Protein AF-A0A447PUI9-F1 (afdb_monomer)

pLDDT: mean 84.53, std 14.62, range [32.03, 97.69]

InterPro domains:
  IPR004821 Cytidyltransferase-like domain [PF01467] (43-79)
  IPR004821 Cytidyltransferase-like domain [TIGR00125] (40-109)
  IPR014729 Rossmann-like alpha/beta/alpha sandwich fold [G3DSA:3.40.50.620] (37-115)
  IPR052735 Bacterial NAD biosynthesis/regulator protein [PTHR37512] (38-110)

Foldseek 3Di:
DDPVVVVCVVVCVDVDDDPVVVVVVCVVVVHDPPPDDWFEEEAEDQCQDPDPVNLVVQVVRLVVTQAYYYHHDDDPVVQVVVVVVDPDPDRQDPVNRVVCVCVSCVPPPRYDDPPD

Mean predicted aligned error: 10.61 Å

Structure (mmCIF, N/CA/C/O backbone):
data_AF-A0A447PUI9-F1
#
_entry.id   AF-A0A447PUI9-F1
#
loop_
_atom_site.group_PDB
_atom_site.id
_atom_site.type_symbol
_atom_site.label_atom_id
_atom_site.label_alt_id
_atom_site.label_comp_id
_atom_site.label_asym_id
_atom_site.label_entity_id
_atom_site.label_seq_id
_atom_site.pdbx_PDB_ins_code
_atom_site.Cartn_x
_atom_site.Cartn_y
_atom_site.Cartn_z
_atom_site.occupancy
_atom_site.B_iso_or_equiv
_atom_site.auth_seq_id
_atom_site.auth_comp_id
_atom_site.auth_asym_id
_atom_site.auth_atom_id
_atom_site.pdbx_PDB_model_num
ATOM 1 N N . MET A 1 1 ? -10.129 1.450 40.862 1.00 60.47 1 MET A N 1
ATOM 2 C CA . MET A 1 1 ? -9.952 -0.015 41.009 1.00 60.47 1 MET A CA 1
ATOM 3 C C . MET A 1 1 ? -8.818 -0.280 41.981 1.00 60.47 1 MET A C 1
ATOM 5 O O . MET A 1 1 ? -7.809 0.405 41.900 1.00 60.47 1 MET A O 1
ATOM 9 N N . THR A 1 2 ? -8.964 -1.238 42.894 1.00 72.88 2 THR A N 1
ATOM 10 C CA . THR A 1 2 ? -7.890 -1.620 43.824 1.00 72.88 2 THR A CA 1
ATOM 11 C C . THR A 1 2 ? -6.964 -2.654 43.172 1.00 72.88 2 THR A C 1
ATOM 13 O O . THR A 1 2 ? -7.420 -3.481 42.380 1.00 72.88 2 THR A O 1
ATOM 16 N N . LYS A 1 3 ? -5.66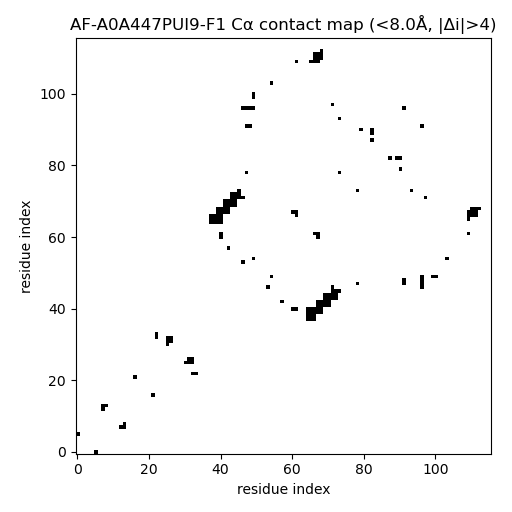4 -2.644 43.512 1.00 71.94 3 LYS A N 1
ATOM 17 C CA . LYS A 1 3 ? 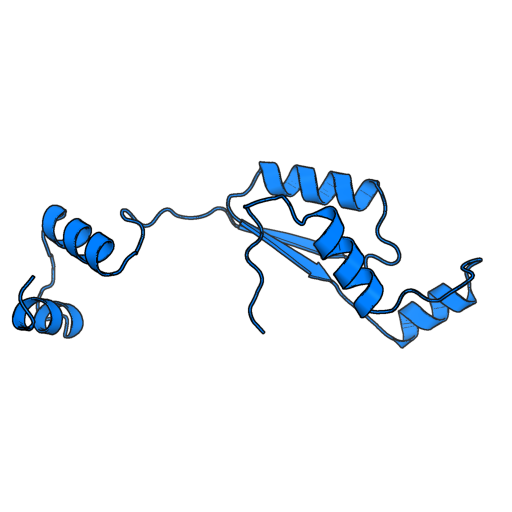-4.675 -3.613 42.986 1.00 71.94 3 LYS A CA 1
ATOM 18 C C . LYS A 1 3 ? -5.105 -5.075 43.206 1.00 71.94 3 LYS A C 1
ATOM 20 O O . LYS A 1 3 ? -4.868 -5.923 42.350 1.00 71.94 3 LYS A O 1
ATOM 25 N N . GLY A 1 4 ? -5.792 -5.352 44.318 1.00 77.88 4 GLY A N 1
ATOM 26 C CA . GLY A 1 4 ? -6.313 -6.683 44.643 1.00 77.88 4 GLY A CA 1
ATOM 27 C C . GLY A 1 4 ? -7.382 -7.185 43.668 1.00 77.88 4 GLY A C 1
ATOM 28 O O . GLY A 1 4 ? -7.337 -8.344 43.267 1.00 77.88 4 GLY A O 1
ATOM 29 N N . TYR A 1 5 ? -8.296 -6.317 43.220 1.00 71.94 5 TYR A N 1
ATOM 30 C CA . TYR A 1 5 ? -9.350 -6.702 42.273 1.00 71.94 5 TYR A CA 1
ATOM 31 C C . TYR A 1 5 ? -8.786 -7.012 40.881 1.00 71.94 5 TYR A C 1
ATOM 33 O O . TYR A 1 5 ? -9.176 -7.992 40.251 1.00 71.94 5 TYR A O 1
ATOM 41 N N . LEU A 1 6 ? -7.815 -6.214 40.426 1.00 70.50 6 LEU A N 1
ATOM 42 C CA . LEU A 1 6 ? -7.134 -6.437 39.150 1.00 70.50 6 LEU A CA 1
ATOM 43 C C . LEU A 1 6 ? -6.366 -7.771 39.156 1.00 70.50 6 LEU A C 1
ATOM 45 O O . LEU A 1 6 ? -6.464 -8.546 38.211 1.00 70.50 6 LEU A O 1
ATOM 49 N N . SER A 1 7 ? -5.684 -8.084 40.264 1.00 76.88 7 SER A N 1
ATOM 50 C CA . SER A 1 7 ? -5.019 -9.378 40.468 1.00 76.88 7 SER A CA 1
ATOM 51 C C . SER A 1 7 ? -6.005 -10.556 40.461 1.00 76.88 7 SER A C 1
ATOM 53 O O . SER A 1 7 ? -5.733 -11.591 39.857 1.00 76.88 7 SER A O 1
ATOM 55 N N . GLN A 1 8 ? -7.182 -10.413 41.077 1.00 76.44 8 GLN A N 1
ATOM 56 C CA . GLN A 1 8 ? -8.215 -11.456 41.058 1.00 76.44 8 GLN A CA 1
ATOM 57 C C . GLN A 1 8 ? -8.800 -11.690 39.655 1.00 76.44 8 GLN A C 1
ATOM 59 O O . GLN A 1 8 ? -9.055 -12.840 39.298 1.00 76.44 8 GLN A O 1
ATOM 64 N N . LEU A 1 9 ? -8.981 -10.630 38.859 1.00 71.00 9 LEU A N 1
ATOM 65 C CA . LEU A 1 9 ? -9.415 -10.732 37.462 1.00 71.00 9 LEU A CA 1
ATOM 66 C C . LEU A 1 9 ? -8.370 -11.441 36.590 1.00 71.00 9 LEU A C 1
ATOM 68 O O . LEU A 1 9 ? -8.720 -12.361 35.858 1.00 71.0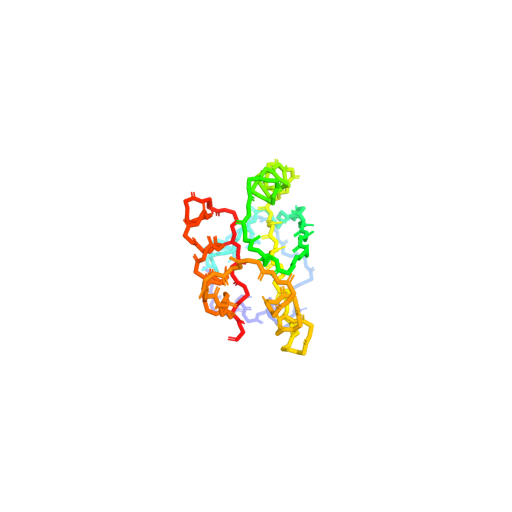0 9 LEU A O 1
ATOM 72 N N . LEU A 1 10 ? -7.095 -11.053 36.702 1.00 72.56 10 LEU A N 1
ATOM 73 C CA . LEU A 1 10 ? -5.997 -11.648 35.926 1.00 72.56 10 LEU A CA 1
ATOM 74 C C . LEU A 1 10 ? -5.788 -13.134 36.246 1.00 72.56 10 LEU A C 1
ATOM 76 O O . LEU A 1 10 ? -5.491 -13.918 35.354 1.00 72.56 10 LEU A O 1
ATOM 80 N N . ASN A 1 11 ? -6.000 -13.531 37.501 1.00 80.88 11 ASN A N 1
ATOM 81 C CA . ASN A 1 11 ? -5.875 -14.921 37.945 1.00 80.88 11 ASN A CA 1
ATOM 82 C C . ASN A 1 11 ? -7.154 -15.755 37.733 1.00 80.88 11 ASN A C 1
ATOM 84 O O . ASN A 1 11 ? -7.311 -16.794 38.373 1.00 80.88 11 ASN A O 1
ATOM 88 N N . ALA A 1 12 ? -8.098 -15.283 36.909 1.00 71.69 12 ALA A N 1
ATOM 89 C CA . ALA A 1 12 ? -9.375 -15.947 36.620 1.00 71.69 12 ALA A CA 1
ATOM 90 C C . ALA A 1 12 ? -10.219 -16.313 37.866 1.00 71.69 12 ALA A C 1
ATOM 92 O O . ALA A 1 12 ? -11.115 -17.156 37.800 1.00 71.69 12 ALA A O 1
ATOM 93 N N . LYS A 1 13 ? -9.981 -15.656 39.014 1.00 73.75 13 LYS A N 1
ATOM 94 C CA . LYS A 1 13 ? -10.735 -15.886 40.263 1.00 73.75 13 LYS A CA 1
ATOM 95 C C . LYS A 1 13 ? -12.143 -15.285 40.216 1.00 73.75 13 LYS A C 1
ATOM 97 O O . LY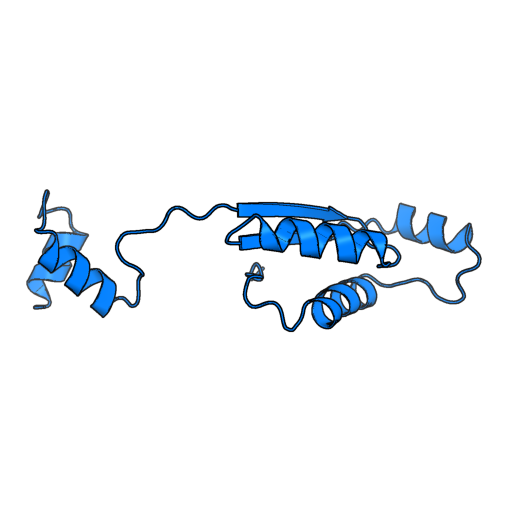S A 1 13 ? -12.987 -15.646 41.030 1.00 73.75 13 LYS A O 1
ATOM 102 N N . ILE A 1 14 ? -12.409 -14.385 39.269 1.00 71.69 14 ILE A N 1
ATOM 103 C CA . ILE A 1 14 ? -13.724 -13.789 39.015 1.00 71.69 14 ILE A CA 1
ATOM 104 C C . ILE A 1 14 ? -14.212 -14.290 37.656 1.00 71.69 14 ILE A C 1
ATOM 106 O O . ILE A 1 14 ? -13.642 -13.939 36.628 1.00 71.69 14 ILE A O 1
ATOM 110 N N . LYS A 1 15 ? -15.276 -15.100 37.655 1.00 62.12 15 LYS A N 1
ATOM 111 C CA . LYS A 1 15 ? -15.812 -15.731 36.435 1.00 62.12 15 LYS A CA 1
ATOM 112 C C . LYS A 1 15 ? -16.754 -14.824 35.629 1.00 62.12 15 LYS A C 1
ATOM 114 O O . LYS A 1 15 ? -16.871 -14.998 34.423 1.00 62.12 15 LYS A O 1
ATOM 119 N N . SER A 1 16 ? -17.401 -13.852 36.275 1.00 66.00 16 SER A N 1
ATOM 120 C CA . SER A 1 16 ? -18.424 -12.996 35.648 1.00 66.00 16 SER A CA 1
ATOM 121 C C . SER A 1 16 ? -18.460 -11.592 36.284 1.00 66.00 16 SER A C 1
ATOM 123 O O . SER A 1 16 ? -19.287 -11.307 37.151 1.00 66.00 16 SER A O 1
ATOM 125 N N . PRO A 1 17 ? -17.532 -10.693 35.902 1.00 73.00 17 PRO A N 1
ATOM 126 C CA . PRO A 1 17 ? -17.565 -9.298 36.331 1.00 73.00 17 PRO A CA 1
ATOM 127 C C . PRO A 1 17 ? -18.775 -8.559 35.735 1.00 73.00 17 PRO A C 1
ATOM 129 O O . PRO A 1 17 ? -19.191 -8.840 34.614 1.00 73.00 17 PRO A O 1
ATOM 132 N N . SER A 1 18 ? -19.338 -7.588 36.466 1.00 78.81 18 SER A N 1
ATOM 133 C CA . SER A 1 18 ? -20.445 -6.771 35.948 1.00 78.81 18 SER A CA 1
ATOM 134 C C . SER A 1 18 ? -19.998 -5.909 34.761 1.00 78.81 18 SER A C 1
ATOM 136 O O . SER A 1 18 ? -18.845 -5.473 34.705 1.00 78.81 18 SER A O 1
ATOM 138 N N . ALA A 1 19 ? -20.919 -5.607 33.839 1.00 73.88 19 ALA A N 1
ATOM 139 C CA . ALA A 1 19 ? -20.637 -4.811 32.638 1.00 73.88 19 ALA A CA 1
ATOM 140 C C . ALA A 1 19 ? -19.975 -3.454 32.959 1.00 73.88 19 ALA A C 1
ATOM 142 O O . ALA A 1 19 ? -18.987 -3.088 32.332 1.00 73.88 19 ALA A O 1
ATOM 143 N N . GLN A 1 20 ? -20.433 -2.771 34.015 1.00 74.56 20 GLN A N 1
ATOM 144 C CA . GLN A 1 20 ? -19.842 -1.514 34.498 1.00 74.56 20 GLN A CA 1
ATOM 145 C C . GLN A 1 20 ? -18.377 -1.665 34.951 1.00 74.56 20 GLN A C 1
ATOM 147 O O . GLN A 1 20 ? -17.563 -0.765 34.750 1.00 74.56 20 GLN A O 1
ATOM 152 N N . LYS A 1 21 ? -18.013 -2.799 35.568 1.00 77.00 21 LYS A N 1
ATOM 153 C CA . LYS A 1 21 ? -16.635 -3.057 36.023 1.00 77.00 21 LYS A CA 1
ATOM 154 C C . LYS A 1 21 ? -15.714 -3.418 34.858 1.00 77.00 21 LYS A C 1
ATOM 156 O O . LYS A 1 21 ? -14.556 -3.006 34.860 1.00 77.00 21 LYS A O 1
ATOM 161 N N . LEU A 1 22 ? -16.233 -4.143 33.868 1.00 76.56 22 LEU A N 1
ATOM 162 C CA . LEU A 1 22 ? -15.548 -4.417 32.603 1.00 76.56 22 LEU A CA 1
ATOM 163 C C . LEU A 1 22 ? -15.272 -3.124 31.828 1.00 76.56 22 LEU A C 1
ATOM 165 O O . LEU A 1 22 ? -14.138 -2.897 31.414 1.00 76.56 22 LEU A O 1
ATOM 169 N N . GLU A 1 23 ? -16.260 -2.236 31.718 1.00 78.50 23 GLU A N 1
ATOM 170 C CA . GLU A 1 23 ? -16.091 -0.935 31.066 1.00 78.50 23 GLU A CA 1
ATOM 171 C C . GLU A 1 23 ? -15.044 -0.066 31.784 1.00 78.50 23 GLU A C 1
ATOM 173 O O . GLU A 1 23 ? -14.160 0.504 31.143 1.00 78.50 23 GLU A O 1
ATOM 178 N N . ALA A 1 24 ? -15.074 -0.014 33.122 1.00 78.62 24 ALA A N 1
ATOM 179 C CA . ALA A 1 24 ? -14.081 0.716 33.912 1.00 78.62 24 ALA A CA 1
ATOM 180 C C . ALA A 1 24 ? -12.656 0.156 33.743 1.00 78.62 24 ALA A C 1
ATOM 182 O O . ALA A 1 24 ? -11.692 0.922 33.720 1.00 78.62 24 ALA A O 1
ATOM 183 N N . LEU A 1 25 ? -12.514 -1.168 33.609 1.00 80.81 25 LEU A N 1
ATOM 184 C CA . LEU A 1 25 ? -11.237 -1.822 33.321 1.00 80.81 25 LEU A CA 1
ATOM 185 C C . LEU A 1 25 ? -10.725 -1.475 31.925 1.00 80.81 25 LEU A C 1
ATOM 187 O O . LEU A 1 25 ? -9.568 -1.095 31.784 1.00 80.81 25 LEU A O 1
ATOM 191 N N . HIS A 1 26 ? -11.581 -1.561 30.912 1.00 80.25 26 HIS A N 1
ATOM 192 C CA . HIS A 1 26 ? -11.226 -1.193 29.545 1.00 80.25 26 HIS A CA 1
ATOM 193 C C . HIS A 1 26 ? -10.813 0.278 29.445 1.00 80.25 26 HIS A C 1
ATOM 195 O O . HIS A 1 26 ? -9.759 0.576 28.890 1.00 80.25 26 HIS A O 1
ATOM 201 N N . ARG A 1 27 ? -11.560 1.182 30.090 1.00 78.00 27 ARG A N 1
ATOM 202 C CA . ARG A 1 27 ? -11.214 2.607 30.175 1.00 78.00 27 ARG A CA 1
ATOM 203 C C . ARG A 1 27 ? -9.870 2.836 30.872 1.00 78.00 27 ARG A C 1
ATOM 205 O O . ARG A 1 27 ? -9.083 3.648 30.404 1.00 78.00 27 ARG A O 1
ATOM 212 N N . PHE A 1 28 ? -9.590 2.106 31.956 1.00 79.38 28 PHE A N 1
ATOM 213 C CA . PHE A 1 28 ? -8.304 2.177 32.662 1.00 79.38 28 PHE A CA 1
ATOM 214 C C . PHE A 1 28 ? -7.130 1.663 31.814 1.00 79.38 28 PHE A C 1
ATOM 216 O O . PHE A 1 28 ? -6.041 2.222 31.879 1.00 79.38 28 PHE A O 1
ATOM 223 N N . LEU A 1 29 ? -7.348 0.617 31.012 1.00 81.75 29 LEU A N 1
ATOM 224 C CA . LEU A 1 29 ? -6.334 0.018 30.138 1.00 81.75 29 LEU A CA 1
ATOM 225 C C . LEU A 1 29 ? -6.211 0.710 28.768 1.00 81.75 29 LEU A C 1
ATOM 227 O O . LEU A 1 29 ? -5.393 0.287 27.956 1.00 81.75 29 LEU A O 1
ATOM 231 N N . GLY A 1 30 ? -7.019 1.738 28.485 1.00 75.69 30 GLY A N 1
ATOM 232 C CA . GLY A 1 30 ? -7.054 2.395 27.174 1.00 75.69 30 GLY A CA 1
ATOM 233 C C . GLY A 1 30 ? -7.569 1.491 26.047 1.00 75.69 30 GLY A C 1
ATOM 234 O O . GLY A 1 30 ? -7.223 1.690 24.887 1.00 75.69 30 GLY A O 1
ATOM 235 N N . LEU A 1 31 ? -8.365 0.475 26.385 1.00 80.38 31 LEU A N 1
ATOM 236 C CA . LEU A 1 31 ? -8.954 -0.463 25.435 1.00 80.38 31 LEU A CA 1
ATOM 237 C C . LEU A 1 31 ? -10.377 -0.028 25.085 1.00 80.38 31 LEU A C 1
ATOM 239 O O . LEU A 1 31 ? -11.154 0.345 25.962 1.00 80.38 31 LEU A O 1
ATOM 243 N N . GLU A 1 32 ? -10.754 -0.152 23.815 1.00 70.31 32 GLU A N 1
ATOM 244 C CA . GLU A 1 32 ? -12.142 0.058 23.398 1.00 70.31 32 GLU A CA 1
ATOM 245 C C . GLU A 1 32 ? -13.068 -1.002 24.034 1.00 70.31 32 GLU A C 1
ATOM 247 O O . GLU A 1 32 ? -12.720 -2.188 24.123 1.00 70.31 32 GLU A O 1
ATOM 252 N N . PHE A 1 33 ? -14.242 -0.572 24.513 1.00 71.38 33 PHE A N 1
ATOM 253 C CA . PHE A 1 33 ? -15.303 -1.436 25.040 1.00 71.38 33 PHE A CA 1
ATOM 254 C C . PHE A 1 33 ? -16.682 -0.950 24.574 1.00 71.38 33 PHE A C 1
ATOM 256 O O . PHE A 1 33 ? -16.942 0.250 24.663 1.00 71.38 33 PHE A O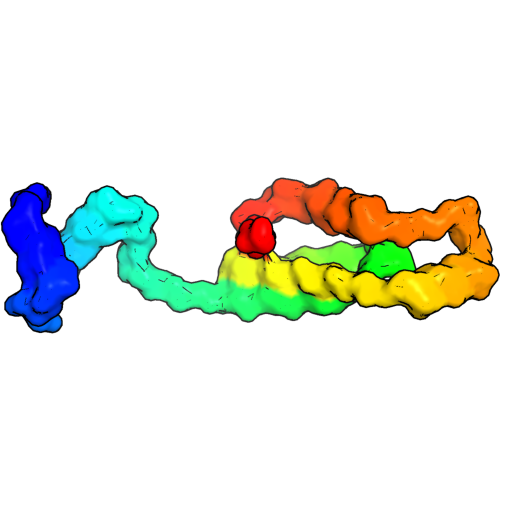 1
ATOM 263 N N . PRO A 1 34 ? -17.585 -1.848 24.139 1.00 70.62 34 PRO A N 1
ATOM 264 C CA . PRO A 1 34 ? -17.356 -3.276 23.903 1.00 70.62 34 PRO A CA 1
ATOM 265 C C . PRO A 1 34 ? -16.315 -3.502 22.795 1.00 70.62 34 PRO A C 1
ATOM 267 O O . PRO A 1 34 ? -16.107 -2.632 21.951 1.00 70.62 34 PRO A O 1
ATOM 270 N N . ARG A 1 35 ? -15.631 -4.658 22.801 1.00 70.69 35 ARG A N 1
ATOM 271 C CA . ARG A 1 35 ? -14.706 -5.001 21.708 1.00 70.69 35 ARG A CA 1
ATOM 272 C C . ARG A 1 35 ? -15.498 -5.026 20.404 1.00 70.69 35 ARG A C 1
ATOM 274 O O . ARG A 1 35 ? -16.353 -5.889 20.223 1.00 70.69 35 ARG A O 1
ATOM 281 N N . ARG A 1 36 ? -15.221 -4.079 19.511 1.00 78.44 36 ARG A N 1
ATOM 282 C CA . ARG A 1 36 ? -15.828 -4.051 18.183 1.00 78.44 36 ARG A CA 1
ATOM 283 C C . ARG A 1 36 ? -15.126 -5.090 17.315 1.00 78.44 36 ARG A C 1
ATOM 285 O O . ARG A 1 36 ? -13.901 -5.075 17.207 1.00 78.44 36 ARG A O 1
ATOM 292 N N . GLN A 1 37 ? -15.888 -6.003 16.721 1.00 83.69 37 GLN A N 1
ATOM 293 C CA . GLN A 1 37 ? -15.350 -6.855 15.667 1.00 83.69 37 GLN A CA 1
ATOM 294 C C . GLN A 1 37 ? -15.058 -5.958 14.462 1.00 83.69 37 GLN A C 1
ATOM 296 O O . GLN A 1 37 ? -15.956 -5.270 13.984 1.00 83.69 37 GLN A O 1
ATOM 301 N N . LYS A 1 38 ? -13.794 -5.915 14.039 1.00 88.56 38 LYS A N 1
ATOM 302 C CA . LYS A 1 38 ? -13.362 -5.135 12.879 1.00 88.56 38 LYS A CA 1
ATOM 303 C C . LYS A 1 38 ? -13.500 -5.969 11.614 1.00 88.56 38 LYS A C 1
ATOM 305 O O . LYS A 1 38 ? -13.049 -7.114 11.582 1.00 88.56 38 LYS A O 1
ATOM 310 N N . ASN A 1 39 ? -14.033 -5.366 10.563 1.00 93.12 39 ASN A N 1
ATOM 311 C CA . ASN A 1 39 ? -13.930 -5.895 9.213 1.00 93.12 39 ASN A CA 1
ATOM 312 C C . ASN A 1 39 ? -12.539 -5.560 8.667 1.00 93.12 39 ASN A C 1
ATOM 314 O O . ASN A 1 39 ? -12.200 -4.384 8.523 1.00 93.12 39 ASN A O 1
ATOM 318 N N . ILE A 1 40 ? -11.735 -6.587 8.386 1.00 94.81 40 ILE A N 1
ATOM 319 C CA . ILE A 1 40 ? -10.348 -6.450 7.926 1.00 94.81 40 ILE A CA 1
ATOM 320 C C . ILE A 1 40 ? -10.268 -6.825 6.445 1.00 94.81 40 ILE A C 1
ATOM 322 O O . ILE A 1 40 ? -10.693 -7.910 6.052 1.00 94.81 40 ILE A O 1
ATOM 326 N N . GLY A 1 41 ? -9.711 -5.933 5.628 1.00 95.75 41 GLY A N 1
ATOM 327 C CA . GLY A 1 41 ? -9.410 -6.175 4.219 1.00 95.75 41 GLY A CA 1
ATOM 328 C C . GLY A 1 41 ? -7.920 -6.390 3.976 1.00 95.75 41 GLY A C 1
ATOM 329 O O . GLY A 1 41 ? -7.076 -5.877 4.714 1.00 95.75 41 GLY A O 1
ATOM 330 N N . VAL A 1 42 ? -7.589 -7.093 2.891 1.00 96.94 42 VAL A N 1
ATOM 331 C CA . VAL A 1 42 ? -6.207 -7.268 2.428 1.00 96.94 42 VAL A CA 1
ATOM 332 C C . VAL A 1 42 ? -6.128 -7.012 0.924 1.00 96.94 42 VAL A C 1
ATOM 334 O O . VAL A 1 42 ? -6.963 -7.502 0.167 1.00 96.94 42 VAL A O 1
ATOM 337 N N . VAL A 1 43 ? -5.121 -6.256 0.486 1.00 96.69 43 VAL A N 1
ATOM 338 C CA . VAL A 1 43 ? -4.797 -6.038 -0.932 1.00 96.69 43 VAL A CA 1
ATOM 339 C C . VAL A 1 43 ? -3.365 -6.481 -1.188 1.00 96.69 43 VAL A C 1
ATOM 341 O O . VAL A 1 43 ? -2.442 -6.027 -0.516 1.00 96.69 43 VAL A O 1
ATOM 344 N N . PHE A 1 44 ? -3.179 -7.329 -2.196 1.00 97.56 44 PHE A N 1
ATOM 345 C CA . PHE A 1 44 ? -1.866 -7.770 -2.655 1.00 97.56 44 PHE A CA 1
ATOM 346 C C . PHE A 1 44 ? -1.508 -7.078 -3.965 1.00 97.56 44 PHE A C 1
ATOM 348 O O . PHE A 1 44 ? -2.353 -6.923 -4.847 1.00 97.56 44 PHE A O 1
ATOM 355 N N . GLY A 1 45 ? -0.243 -6.698 -4.117 1.00 96.00 45 GLY A N 1
ATOM 356 C CA . GLY A 1 45 ? 0.246 -6.142 -5.372 1.00 96.00 45 GLY A CA 1
ATOM 357 C C . GLY A 1 45 ? 1.764 -6.092 -5.441 1.00 96.00 45 GLY A C 1
ATOM 358 O O . GLY A 1 45 ? 2.450 -6.023 -4.425 1.00 96.00 45 GLY A O 1
ATOM 359 N N . LYS A 1 46 ? 2.297 -6.123 -6.664 1.00 95.69 46 LYS A N 1
ATOM 360 C CA . LYS A 1 46 ? 3.726 -5.873 -6.926 1.00 95.69 46 LYS A CA 1
ATOM 361 C C . LYS A 1 46 ? 4.043 -4.374 -7.018 1.00 95.69 46 LYS A C 1
ATOM 363 O O . LYS A 1 46 ? 5.192 -3.987 -6.820 1.00 95.69 46 LYS A O 1
ATOM 368 N N . PHE A 1 47 ? 3.023 -3.562 -7.331 1.00 96.44 47 PHE A N 1
ATOM 369 C CA . PHE A 1 47 ? 3.067 -2.097 -7.452 1.00 96.44 47 PHE A CA 1
ATOM 370 C C . PHE A 1 47 ? 4.271 -1.591 -8.264 1.00 96.44 47 PHE A C 1
ATOM 372 O O . PHE A 1 47 ? 4.990 -0.691 -7.838 1.00 96.44 47 PHE A O 1
ATOM 379 N N . TYR A 1 48 ? 4.494 -2.196 -9.435 1.00 95.12 48 TYR A N 1
ATOM 380 C CA . TYR A 1 48 ? 5.666 -1.985 -10.289 1.00 95.12 48 TYR A CA 1
ATOM 381 C C . TYR A 1 48 ? 5.242 -1.475 -11.687 1.00 95.12 48 TYR A C 1
ATOM 383 O O . TYR A 1 48 ? 5.128 -2.283 -12.607 1.00 95.12 48 TYR A O 1
ATOM 391 N N . PRO A 1 49 ? 4.951 -0.167 -11.857 1.00 94.88 49 PRO A N 1
ATOM 392 C CA . PRO A 1 49 ? 4.870 0.861 -10.818 1.00 94.88 49 PRO A CA 1
ATOM 393 C C . PRO A 1 49 ? 3.467 0.981 -10.186 1.00 94.88 49 PRO A C 1
ATOM 395 O O . PRO A 1 49 ? 2.486 0.370 -10.623 1.00 94.88 49 PRO A O 1
ATOM 398 N N . LEU A 1 50 ? 3.355 1.786 -9.127 1.00 96.62 50 LEU A N 1
ATOM 399 C CA . LEU A 1 50 ? 2.056 2.206 -8.597 1.00 96.62 50 LEU A CA 1
ATOM 400 C C . LEU A 1 50 ? 1.355 3.108 -9.631 1.00 96.62 50 LEU A C 1
ATOM 402 O O . LEU A 1 50 ? 1.972 4.019 -10.172 1.00 96.62 50 LEU A O 1
ATOM 406 N N . HIS A 1 51 ? 0.067 2.879 -9.896 1.00 95.81 51 HIS A N 1
ATOM 407 C CA . HIS A 1 51 ? -0.694 3.631 -10.902 1.00 95.81 51 HIS A CA 1
ATOM 408 C C . HIS A 1 51 ? -2.148 3.846 -10.463 1.00 95.81 51 HIS A C 1
ATOM 410 O O . HIS A 1 51 ? -2.609 3.246 -9.490 1.00 95.81 51 HIS A O 1
ATOM 416 N N . THR A 1 52 ? -2.901 4.659 -11.207 1.00 96.56 52 THR A N 1
ATOM 417 C CA . THR A 1 52 ? -4.272 5.091 -10.865 1.00 96.56 52 THR A CA 1
ATOM 418 C C . THR A 1 52 ? -5.240 3.934 -10.610 1.00 96.56 52 THR A C 1
ATOM 420 O O . THR A 1 52 ? -6.000 3.989 -9.650 1.00 96.56 52 THR A O 1
ATOM 423 N N . GLY A 1 53 ? -5.170 2.852 -11.392 1.00 97.69 53 GLY A N 1
ATOM 424 C CA . GLY A 1 53 ? -5.947 1.628 -11.136 1.00 97.69 53 GLY A CA 1
ATOM 425 C C . GLY A 1 53 ? -5.721 1.013 -9.743 1.00 97.69 53 GLY A C 1
ATOM 426 O O . GLY A 1 53 ? -6.687 0.727 -9.038 1.00 97.69 53 GLY A O 1
ATOM 427 N N . HIS A 1 54 ? -4.463 0.881 -9.299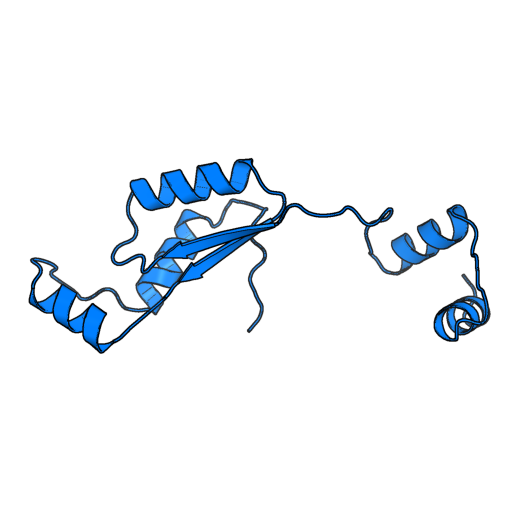 1.00 97.06 54 HIS A N 1
ATOM 428 C CA . HIS A 1 54 ? -4.143 0.429 -7.938 1.00 97.06 54 HIS A CA 1
ATOM 429 C C . HIS A 1 54 ? -4.704 1.388 -6.884 1.00 97.06 54 HIS A C 1
ATOM 431 O O . HIS A 1 54 ? -5.271 0.952 -5.884 1.00 97.06 54 HIS A O 1
ATOM 437 N N . ILE A 1 55 ? -4.569 2.695 -7.125 1.00 96.00 55 ILE A N 1
ATOM 438 C CA . ILE A 1 55 ? -5.052 3.735 -6.213 1.00 96.00 55 ILE A CA 1
ATOM 439 C C . ILE A 1 55 ? -6.566 3.633 -6.045 1.00 96.00 55 ILE A C 1
ATOM 441 O O . ILE A 1 55 ? -7.050 3.581 -4.917 1.00 96.00 55 ILE A O 1
ATOM 445 N N . TYR A 1 56 ? -7.299 3.524 -7.152 1.00 96.06 56 TYR A N 1
ATOM 446 C CA . TYR A 1 56 ? -8.748 3.367 -7.139 1.00 96.06 56 TYR A CA 1
ATOM 447 C C . TYR A 1 56 ? -9.180 2.103 -6.387 1.00 96.06 56 TYR A C 1
ATOM 449 O O . TYR A 1 56 ? -10.056 2.174 -5.524 1.00 96.06 56 TYR A O 1
ATOM 457 N N . LEU A 1 57 ? -8.536 0.962 -6.659 1.00 96.69 57 LEU A N 1
ATOM 458 C CA . LEU A 1 57 ? -8.817 -0.301 -5.974 1.00 96.69 57 LEU A CA 1
ATOM 459 C C . LEU A 1 57 ? -8.632 -0.169 -4.457 1.00 96.69 57 LEU A C 1
ATOM 461 O O . LEU A 1 57 ? -9.529 -0.517 -3.692 1.00 96.69 57 LEU A O 1
ATOM 465 N N . ILE A 1 58 ? -7.485 0.359 -4.023 1.00 95.94 58 ILE A N 1
ATOM 466 C CA . ILE A 1 58 ? -7.143 0.500 -2.604 1.00 95.94 58 ILE A CA 1
ATOM 467 C C . ILE A 1 58 ? -8.097 1.477 -1.909 1.00 95.94 58 ILE A C 1
ATOM 469 O O . ILE A 1 58 ? -8.608 1.177 -0.832 1.00 95.94 58 ILE A O 1
ATOM 473 N N . GLN A 1 59 ? -8.405 2.617 -2.533 1.00 93.31 59 GLN A N 1
ATOM 474 C CA . GLN A 1 59 ? -9.360 3.586 -1.986 1.00 93.31 59 GLN A CA 1
ATOM 475 C C . GLN A 1 59 ? -10.758 2.983 -1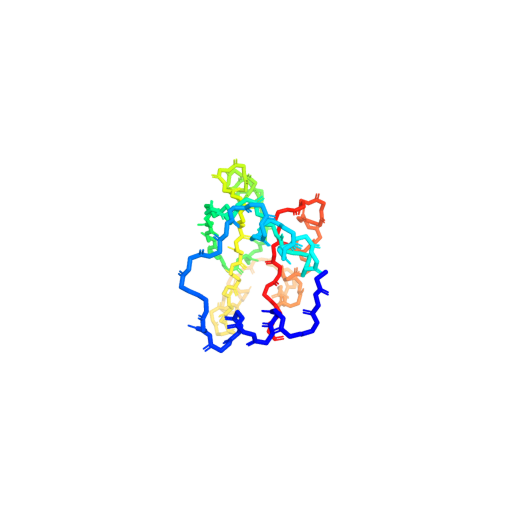.834 1.00 93.31 59 GLN A C 1
ATOM 477 O O . GLN A 1 59 ? -11.403 3.168 -0.801 1.00 93.31 59 GLN A O 1
ATOM 482 N N . ARG A 1 60 ? -11.211 2.229 -2.840 1.00 95.06 60 ARG A N 1
ATOM 483 C CA . ARG A 1 60 ? -12.513 1.561 -2.818 1.00 95.06 60 ARG A CA 1
ATOM 484 C C . ARG A 1 60 ? -12.561 0.421 -1.804 1.00 95.06 60 ARG A C 1
ATOM 486 O O . ARG A 1 60 ? -13.606 0.205 -1.203 1.00 95.06 60 ARG A O 1
ATOM 493 N N . ALA A 1 61 ? -11.466 -0.302 -1.589 1.00 95.19 61 ALA A N 1
ATOM 494 C CA . ALA A 1 61 ? -11.378 -1.300 -0.525 1.00 95.19 61 ALA A CA 1
ATOM 495 C C . ALA A 1 61 ? -11.414 -0.633 0.862 1.00 95.19 61 ALA A C 1
ATOM 497 O O . ALA A 1 61 ? -12.165 -1.064 1.731 1.00 95.19 61 ALA A O 1
ATOM 498 N N . CYS A 1 62 ? -10.685 0.471 1.049 1.00 92.94 62 CYS A N 1
ATOM 499 C CA . CYS A 1 62 ? -10.601 1.202 2.318 1.00 92.94 62 CYS A CA 1
ATOM 500 C C . CYS A 1 62 ? -11.959 1.764 2.793 1.00 92.94 62 CYS A C 1
ATOM 502 O O . CYS A 1 62 ? -12.213 1.888 3.997 1.00 92.94 62 CYS A O 1
ATOM 504 N N . SER A 1 63 ? -12.873 2.080 1.869 1.00 91.19 63 SER A N 1
ATOM 505 C CA . SER A 1 63 ? -14.230 2.512 2.230 1.00 91.19 63 SER A CA 1
ATOM 506 C C . SER A 1 63 ? -15.138 1.373 2.710 1.00 91.19 63 SER A C 1
ATOM 508 O O . SER A 1 63 ? -16.142 1.655 3.358 1.00 91.19 63 SER A O 1
ATOM 510 N N . GLN A 1 64 ? -14.786 0.111 2.445 1.00 94.44 64 GLN A N 1
ATOM 511 C CA . GLN A 1 64 ? -15.609 -1.067 2.755 1.00 94.44 64 GLN A CA 1
ATOM 512 C C . GLN A 1 64 ? -15.193 -1.791 4.042 1.00 94.44 64 GLN A C 1
ATOM 514 O O . GLN A 1 64 ? -15.926 -2.652 4.523 1.00 94.44 64 GLN A O 1
ATOM 519 N N . VAL A 1 65 ? -14.027 -1.457 4.598 1.00 94.19 65 VAL A N 1
ATOM 520 C CA . VAL A 1 65 ? -13.451 -2.135 5.767 1.00 94.19 65 VAL A CA 1
ATOM 521 C C . VAL A 1 65 ? -13.102 -1.145 6.875 1.00 94.19 65 VAL A C 1
ATOM 523 O O . VAL A 1 65 ? -12.937 0.058 6.639 1.00 94.19 65 VAL A O 1
ATOM 526 N N . ASP A 1 66 ? -12.998 -1.647 8.101 1.00 91.19 66 ASP A N 1
ATOM 527 C CA . ASP A 1 66 ? -12.531 -0.864 9.247 1.00 91.19 66 ASP A CA 1
ATOM 528 C C . ASP A 1 66 ? -11.007 -0.708 9.213 1.00 91.19 66 ASP A C 1
ATOM 530 O O . ASP A 1 66 ? -10.477 0.330 9.606 1.00 91.19 66 ASP A O 1
ATOM 534 N N . GLU A 1 67 ? -10.316 -1.727 8.697 1.00 90.88 67 GLU A N 1
ATOM 535 C CA . GLU A 1 67 ? -8.860 -1.823 8.632 1.00 90.88 67 GLU A CA 1
ATOM 536 C C . GLU A 1 67 ? -8.437 -2.482 7.311 1.00 90.88 67 GLU A C 1
ATOM 538 O O . GLU A 1 67 ? -9.001 -3.504 6.921 1.00 90.88 67 GLU A O 1
ATOM 543 N N . LEU A 1 68 ? -7.471 -1.893 6.599 1.00 94.31 68 LEU A N 1
ATOM 544 C CA . LEU A 1 68 ? -6.976 -2.408 5.317 1.00 94.31 68 LEU A CA 1
ATOM 545 C C . LEU A 1 68 ? -5.463 -2.625 5.379 1.00 94.31 68 LEU A C 1
ATOM 547 O O . LEU A 1 68 ? -4.712 -1.671 5.583 1.00 94.31 68 LEU A O 1
ATOM 551 N N . HIS A 1 69 ? -5.012 -3.854 5.132 1.00 94.94 69 HIS A N 1
ATOM 552 C CA . HIS A 1 69 ? -3.592 -4.173 4.990 1.00 94.94 69 HIS A CA 1
ATOM 553 C C . HIS A 1 69 ? -3.200 -4.254 3.515 1.00 94.94 69 HIS A C 1
ATOM 555 O O . HIS A 1 69 ? -3.818 -4.972 2.729 1.00 94.94 69 HIS A O 1
ATOM 561 N N . ILE A 1 70 ? -2.144 -3.536 3.139 1.00 95.56 70 ILE A N 1
ATOM 562 C CA . ILE A 1 70 ? -1.577 -3.583 1.791 1.00 95.56 70 ILE A CA 1
ATOM 563 C C . ILE A 1 70 ? -0.278 -4.378 1.862 1.00 95.56 70 ILE A C 1
ATOM 565 O O . ILE A 1 70 ? 0.650 -3.988 2.567 1.00 95.56 70 ILE A O 1
ATOM 569 N N . ILE A 1 71 ? -0.213 -5.481 1.123 1.00 95.94 71 ILE A N 1
ATOM 570 C CA . ILE A 1 71 ? 0.950 -6.360 1.069 1.00 95.94 71 ILE A CA 1
ATOM 571 C C . ILE A 1 71 ? 1.649 -6.151 -0.269 1.00 95.94 71 ILE A C 1
ATOM 573 O O . ILE A 1 71 ? 1.136 -6.518 -1.331 1.00 95.94 71 ILE A O 1
ATOM 577 N N . MET A 1 72 ? 2.831 -5.542 -0.207 1.00 96.31 72 MET A N 1
ATOM 578 C CA . MET A 1 72 ? 3.684 -5.359 -1.371 1.00 96.31 72 MET A CA 1
ATOM 579 C C . MET A 1 72 ? 4.582 -6.580 -1.549 1.00 96.31 72 MET A C 1
ATOM 581 O O . MET A 1 72 ? 5.521 -6.790 -0.785 1.00 96.31 72 MET A O 1
ATOM 585 N N . GLY A 1 73 ? 4.306 -7.371 -2.582 1.00 94.50 73 GLY A N 1
ATOM 586 C CA . GLY A 1 73 ? 5.220 -8.425 -3.003 1.00 94.50 73 GLY A CA 1
ATOM 587 C C . GLY A 1 73 ? 6.395 -7.840 -3.785 1.00 94.50 73 GLY A C 1
ATOM 588 O O . GLY A 1 73 ? 6.204 -6.957 -4.619 1.00 94.50 73 GLY A O 1
ATOM 589 N N . TYR A 1 74 ? 7.590 -8.388 -3.589 1.00 92.88 74 TYR A N 1
ATOM 590 C CA . TYR A 1 74 ? 8.756 -8.127 -4.436 1.00 92.88 74 TYR A CA 1
ATOM 591 C C . TYR A 1 74 ? 9.327 -9.453 -4.949 1.00 92.88 74 TYR A C 1
ATOM 593 O O . TYR A 1 74 ? 8.979 -10.511 -4.425 1.00 92.88 74 TYR A O 1
ATOM 601 N N . ASP A 1 75 ? 10.069 -9.409 -6.050 1.00 95.50 75 ASP A N 1
ATOM 602 C CA . ASP A 1 75 ? 10.847 -10.537 -6.573 1.00 95.50 75 ASP A CA 1
ATOM 603 C C . ASP A 1 75 ? 11.965 -9.967 -7.446 1.00 95.50 75 ASP A C 1
ATOM 605 O O . ASP A 1 75 ? 11.672 -9.376 -8.483 1.00 95.50 75 ASP A O 1
ATOM 609 N N . ASP A 1 76 ? 13.221 -10.109 -7.028 1.00 93.12 76 ASP A N 1
ATOM 610 C CA . ASP A 1 76 ? 14.338 -9.435 -7.697 1.00 93.12 76 ASP A CA 1
ATOM 611 C C . ASP A 1 76 ? 14.549 -9.912 -9.138 1.00 93.12 76 ASP A C 1
ATOM 613 O O . ASP A 1 76 ? 14.838 -9.099 -10.016 1.00 93.12 76 ASP A O 1
ATOM 617 N N . THR A 1 77 ? 14.361 -11.208 -9.407 1.00 96.06 77 THR A N 1
ATOM 618 C CA . THR A 1 77 ? 14.601 -11.788 -10.740 1.00 96.06 77 THR A CA 1
ATOM 619 C C . THR A 1 77 ? 13.522 -11.334 -11.713 1.00 96.06 77 THR A C 1
ATOM 621 O O . THR A 1 77 ? 13.814 -10.828 -12.796 1.00 96.06 77 THR A O 1
ATOM 624 N N . ARG A 1 78 ? 12.256 -11.450 -11.303 1.00 95.38 78 ARG A N 1
ATOM 625 C CA . ARG A 1 78 ? 11.113 -10.992 -12.095 1.00 95.38 78 ARG A CA 1
ATOM 626 C C . ARG A 1 78 ? 11.146 -9.476 -12.298 1.00 95.38 78 ARG A C 1
ATOM 628 O O . ARG A 1 78 ? 10.899 -9.007 -13.405 1.00 95.38 78 ARG A O 1
ATOM 635 N N . ASP A 1 79 ? 11.391 -8.707 -11.237 1.00 95.38 79 ASP A N 1
ATOM 636 C CA . ASP A 1 79 ? 11.352 -7.243 -11.288 1.00 95.38 79 ASP A CA 1
ATOM 637 C C . ASP A 1 79 ? 12.503 -6.703 -12.162 1.00 95.38 79 ASP A C 1
ATOM 639 O O . ASP A 1 79 ? 12.305 -5.733 -12.897 1.00 95.38 79 ASP A O 1
ATOM 643 N N . ARG A 1 80 ? 13.676 -7.360 -12.151 1.00 94.62 80 ARG A N 1
ATOM 644 C CA . ARG A 1 80 ? 14.770 -7.090 -13.097 1.00 94.62 80 ARG A CA 1
ATOM 645 C C . ARG A 1 80 ? 14.367 -7.384 -14.540 1.00 94.62 80 ARG A C 1
ATOM 647 O O . ARG A 1 80 ? 14.478 -6.475 -15.354 1.00 94.62 80 ARG A O 1
ATOM 654 N N . GLY A 1 81 ? 13.846 -8.578 -14.834 1.00 96.62 81 GLY A N 1
ATOM 655 C CA . GLY A 1 81 ? 13.426 -8.932 -16.197 1.00 96.62 81 GLY A CA 1
ATOM 656 C C . GLY A 1 81 ? 12.378 -7.963 -16.751 1.00 96.62 81 GLY A C 1
ATOM 657 O O . GLY A 1 81 ? 12.537 -7.419 -17.834 1.00 96.62 81 GLY A O 1
ATOM 658 N N . LEU A 1 82 ? 11.370 -7.612 -15.945 1.00 95.56 82 LEU A N 1
ATOM 659 C CA . LEU A 1 82 ? 10.362 -6.619 -16.337 1.00 95.56 82 LEU A CA 1
ATOM 660 C C . LEU A 1 82 ? 10.932 -5.223 -16.587 1.00 95.56 82 LEU A C 1
ATOM 662 O O . LEU A 1 82 ? 10.344 -4.465 -17.349 1.00 95.56 82 LEU A O 1
ATOM 666 N N . PHE A 1 83 ? 12.010 -4.841 -15.901 1.00 96.38 83 PHE A N 1
ATOM 667 C CA . PHE A 1 83 ? 12.674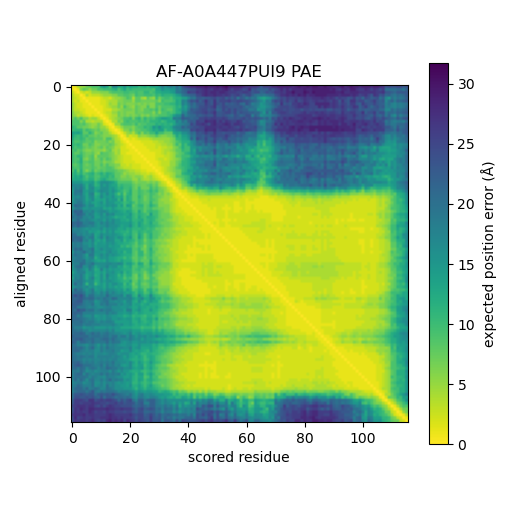 -3.571 -16.166 1.00 96.38 83 PHE A CA 1
ATOM 668 C C . PHE A 1 83 ? 13.428 -3.612 -17.494 1.00 96.38 83 PHE A C 1
ATOM 670 O O . PHE A 1 83 ? 13.252 -2.701 -18.300 1.00 96.38 83 PHE A O 1
ATOM 677 N N . GLU A 1 84 ? 14.208 -4.669 -17.721 1.00 96.44 84 GLU A N 1
ATOM 678 C CA . GLU A 1 84 ? 14.991 -4.873 -18.945 1.00 96.44 84 GLU A CA 1
ATOM 679 C C . GLU A 1 84 ? 14.102 -4.960 -20.194 1.00 96.44 84 GLU A C 1
ATOM 681 O O . GLU A 1 84 ? 14.444 -4.386 -21.224 1.00 96.44 84 GLU A O 1
ATOM 686 N N . ASP A 1 85 ? 12.919 -5.568 -20.070 1.00 97.12 85 ASP A N 1
ATOM 687 C CA . ASP A 1 85 ? 11.924 -5.682 -21.145 1.00 97.12 85 ASP A CA 1
ATOM 688 C C . ASP A 1 85 ? 11.061 -4.415 -21.331 1.00 97.12 85 ASP A C 1
ATOM 690 O O . ASP A 1 85 ? 10.143 -4.387 -22.156 1.00 97.12 85 ASP A O 1
ATOM 694 N N . SER A 1 86 ? 11.302 -3.357 -20.550 1.00 94.81 86 SER A N 1
ATOM 695 C CA . SER A 1 86 ? 10.495 -2.133 -20.566 1.00 94.81 86 SER A CA 1
ATOM 696 C C . SER A 1 86 ? 11.240 -0.925 -21.132 1.00 94.81 86 SER A C 1
ATOM 698 O O . SER A 1 86 ? 12.456 -0.910 -21.273 1.00 94.81 86 SER A O 1
ATOM 700 N N . ALA A 1 87 ? 10.496 0.156 -21.377 1.00 93.75 87 ALA A N 1
ATOM 701 C CA . ALA A 1 87 ? 11.054 1.467 -21.710 1.00 93.75 87 ALA A CA 1
ATOM 702 C C . ALA A 1 87 ? 11.324 2.351 -20.469 1.00 93.75 87 ALA A C 1
ATOM 704 O O . ALA A 1 87 ? 11.424 3.573 -20.589 1.00 93.75 87 ALA A O 1
ATOM 705 N N . MET A 1 88 ? 11.371 1.779 -19.259 1.00 92.38 88 MET A N 1
ATOM 706 C CA . MET A 1 88 ? 11.603 2.563 -18.042 1.00 92.38 88 MET A CA 1
ATOM 707 C C . MET A 1 88 ? 13.048 3.068 -17.986 1.00 92.38 88 MET A C 1
ATOM 709 O O . MET A 1 88 ? 13.993 2.310 -18.162 1.00 92.38 88 MET A O 1
ATOM 713 N N . SER A 1 89 ? 13.231 4.353 -17.676 1.00 92.00 89 SER A N 1
ATOM 714 C CA . SER A 1 89 ? 14.565 4.959 -17.558 1.00 92.00 89 SER A CA 1
ATOM 715 C C . SER A 1 89 ? 15.321 4.515 -16.305 1.00 92.00 89 SER A C 1
ATOM 717 O O . SER A 1 89 ? 16.550 4.517 -16.287 1.00 92.00 89 SER A O 1
ATOM 719 N N . GLN A 1 90 ? 14.594 4.155 -15.246 1.00 93.62 90 GLN A N 1
ATOM 720 C CA . GLN A 1 90 ? 15.152 3.676 -13.988 1.00 93.62 90 GLN A CA 1
ATOM 721 C C . GLN A 1 90 ? 14.275 2.581 -13.396 1.00 93.62 90 GLN A C 1
ATOM 723 O O . GLN A 1 90 ? 13.047 2.658 -13.445 1.00 93.62 90 GLN A O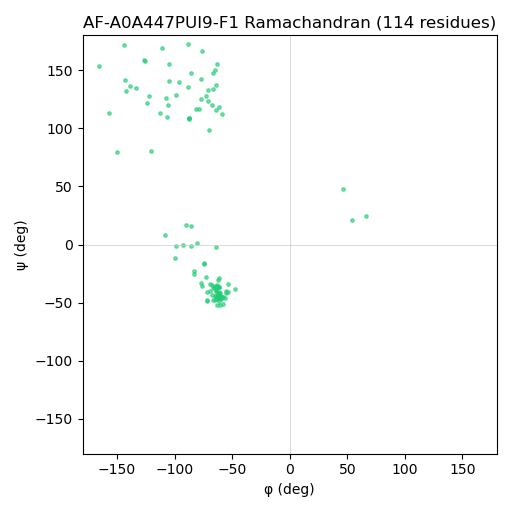 1
ATOM 728 N N . GLN A 1 91 ? 14.925 1.577 -12.814 1.00 94.06 91 GLN A N 1
ATOM 729 C CA . GLN A 1 91 ? 14.255 0.491 -12.119 1.00 94.06 91 GLN A CA 1
ATOM 730 C C . GLN A 1 91 ? 13.650 0.996 -10.799 1.00 94.06 91 GLN A C 1
ATOM 732 O O . GLN A 1 91 ? 14.397 1.474 -9.942 1.00 94.06 91 GLN A O 1
ATOM 737 N N . PRO A 1 92 ? 12.334 0.829 -10.576 1.00 94.81 92 PRO A N 1
ATOM 738 C CA . PRO A 1 92 ? 11.728 1.068 -9.273 1.00 94.81 92 PRO A CA 1
ATOM 739 C C . PRO A 1 92 ? 12.304 0.140 -8.200 1.00 94.81 92 PRO A C 1
ATOM 741 O O . PRO A 1 92 ? 12.142 -1.081 -8.263 1.00 94.81 92 PRO A O 1
ATOM 744 N N . THR A 1 93 ? 12.930 0.697 -7.167 1.00 95.44 93 THR A N 1
ATOM 745 C CA . THR A 1 93 ? 13.396 -0.110 -6.034 1.00 95.44 93 THR A CA 1
ATOM 746 C C . THR A 1 93 ? 12.232 -0.508 -5.120 1.00 95.44 93 THR A C 1
ATOM 748 O O . THR A 1 93 ? 11.123 0.033 -5.187 1.00 95.44 93 THR A O 1
ATOM 751 N N . VAL A 1 94 ? 12.464 -1.464 -4.216 1.00 95.31 94 VAL A N 1
ATOM 752 C CA . VAL A 1 94 ? 11.514 -1.787 -3.131 1.00 95.31 94 VAL A CA 1
ATOM 753 C C . VAL A 1 94 ? 11.194 -0.531 -2.305 1.00 95.31 94 VAL A C 1
ATOM 755 O O . VAL A 1 94 ? 10.031 -0.267 -2.001 1.00 95.31 94 VAL A O 1
ATOM 758 N N . SER A 1 95 ? 12.209 0.286 -2.011 1.00 95.44 95 SER A N 1
ATOM 759 C CA . SER A 1 95 ? 12.066 1.541 -1.268 1.00 95.44 95 SER A CA 1
ATOM 760 C C . SER A 1 95 ? 11.218 2.575 -2.007 1.00 95.44 95 SER A C 1
ATOM 762 O O . SER A 1 95 ? 10.404 3.247 -1.374 1.00 95.44 95 SER A O 1
ATOM 764 N N . ASP A 1 96 ? 11.361 2.688 -3.331 1.00 95.56 96 ASP A N 1
ATOM 765 C CA . ASP A 1 96 ? 10.542 3.601 -4.138 1.00 95.56 96 ASP A CA 1
ATOM 766 C C . ASP A 1 96 ? 9.074 3.193 -4.101 1.00 95.56 96 ASP A C 1
ATOM 768 O O . ASP A 1 96 ? 8.205 4.021 -3.834 1.00 95.56 96 ASP A O 1
ATOM 772 N N . ARG A 1 97 ? 8.795 1.897 -4.261 1.00 96.12 97 ARG A N 1
ATOM 773 C CA . ARG A 1 97 ? 7.430 1.364 -4.209 1.00 96.12 97 ARG A CA 1
ATOM 774 C C . ARG A 1 97 ? 6.774 1.549 -2.841 1.00 96.12 97 ARG A C 1
ATOM 776 O O . ARG A 1 97 ? 5.626 1.995 -2.774 1.00 96.12 97 ARG A O 1
ATOM 783 N N . LEU A 1 98 ? 7.501 1.276 -1.752 1.00 95.19 98 LEU A N 1
ATOM 784 C CA . LEU A 1 98 ? 7.021 1.556 -0.393 1.00 95.19 98 LEU A CA 1
ATOM 785 C C . LEU A 1 98 ? 6.753 3.046 -0.203 1.00 95.19 98 LEU A C 1
ATOM 787 O O . LEU A 1 98 ? 5.702 3.419 0.315 1.00 95.19 98 LEU A O 1
ATOM 791 N N . ARG A 1 99 ? 7.671 3.906 -0.656 1.00 95.62 99 ARG A N 1
ATOM 792 C CA . ARG A 1 99 ? 7.498 5.358 -0.589 1.00 95.62 99 ARG A CA 1
ATOM 793 C C . ARG A 1 99 ? 6.250 5.798 -1.350 1.00 95.62 99 ARG A C 1
ATOM 795 O O . ARG A 1 99 ? 5.482 6.583 -0.803 1.00 95.62 99 ARG A O 1
ATOM 802 N N . TRP A 1 100 ? 6.012 5.285 -2.555 1.00 95.75 100 TRP A N 1
ATOM 803 C CA . TRP A 1 100 ? 4.820 5.610 -3.340 1.00 95.75 100 TRP A CA 1
ATOM 804 C C . TRP A 1 100 ? 3.535 5.220 -2.617 1.00 95.75 100 TRP A C 1
ATOM 806 O O . TRP A 1 100 ? 2.625 6.043 -2.527 1.00 95.75 100 TRP A O 1
ATOM 816 N N . LEU A 1 101 ? 3.464 4.012 -2.050 1.00 95.00 101 LEU A N 1
ATOM 817 C CA . LEU A 1 101 ? 2.316 3.578 -1.250 1.00 95.00 101 LEU A CA 1
ATOM 818 C C . LEU A 1 101 ? 2.115 4.487 -0.027 1.00 95.00 101 LEU A C 1
ATOM 820 O O . LEU A 1 101 ? 1.032 5.038 0.167 1.00 95.00 101 LEU A O 1
ATOM 824 N N . LEU A 1 102 ? 3.168 4.704 0.763 1.00 92.31 102 LEU A N 1
ATOM 825 C CA . LEU A 1 102 ? 3.116 5.516 1.980 1.00 92.31 102 LEU A CA 1
ATOM 826 C C . LEU A 1 102 ? 2.704 6.962 1.705 1.00 92.31 102 LEU A C 1
ATOM 828 O O . LEU A 1 102 ? 1.875 7.515 2.423 1.00 92.31 102 LEU A O 1
ATOM 832 N N . GLN A 1 103 ? 3.266 7.582 0.669 1.00 92.50 103 GLN A N 1
ATOM 833 C CA . GLN A 1 103 ? 2.965 8.970 0.329 1.00 92.50 103 GLN A CA 1
ATOM 834 C C . GLN A 1 103 ? 1.561 9.119 -0.254 1.00 92.50 103 GLN A C 1
ATOM 836 O O . GLN A 1 103 ? 0.846 10.040 0.139 1.00 92.50 103 GLN A O 1
ATOM 841 N N . THR A 1 104 ? 1.139 8.195 -1.121 1.00 93.25 104 THR A N 1
ATOM 842 C CA . THR A 1 104 ? -0.192 8.235 -1.749 1.00 93.25 104 THR A CA 1
ATOM 843 C C . THR A 1 104 ? -1.307 8.094 -0.715 1.00 93.25 104 THR A C 1
ATOM 845 O O . THR A 1 104 ? -2.350 8.738 -0.822 1.00 93.25 104 THR A O 1
ATOM 848 N N . PHE A 1 105 ? -1.087 7.282 0.321 1.00 89.94 105 PHE A N 1
ATOM 849 C CA . PHE A 1 105 ? -2.110 6.938 1.308 1.00 89.94 105 PHE A CA 1
ATOM 850 C C . PHE A 1 105 ? -1.906 7.583 2.688 1.00 89.94 105 PHE A C 1
ATOM 852 O O . PHE A 1 105 ? -2.676 7.306 3.607 1.00 89.94 105 PHE A O 1
ATOM 859 N N . LYS A 1 106 ? -0.939 8.502 2.825 1.00 82.50 106 LYS A N 1
ATOM 860 C CA . LYS A 1 106 ? -0.536 9.162 4.085 1.00 82.50 106 LYS A CA 1
ATOM 861 C C . LYS A 1 106 ? -1.699 9.701 4.928 1.00 82.50 106 LYS A C 1
ATOM 863 O O . LYS A 1 106 ? -1.644 9.655 6.153 1.00 82.50 106 LYS A O 1
ATOM 868 N N . TYR A 1 107 ? -2.730 10.251 4.287 1.00 74.12 107 TYR A N 1
ATOM 869 C CA . TYR A 1 107 ? -3.833 10.939 4.972 1.00 74.12 107 TYR A CA 1
ATOM 870 C C . TYR A 1 107 ? -5.036 10.050 5.291 1.00 74.12 107 TYR A C 1
ATOM 872 O O . TYR A 1 107 ? -6.010 10.509 5.889 1.00 74.12 107 TYR A O 1
ATOM 880 N N . GLN A 1 108 ? -4.995 8.774 4.924 1.00 68.94 108 GLN A N 1
ATOM 881 C CA . GLN A 1 108 ? -6.072 7.855 5.254 1.00 68.94 108 GLN A CA 1
ATOM 882 C C . GLN A 1 108 ? -5.827 7.246 6.636 1.00 68.94 108 GLN A C 1
ATOM 884 O O . GLN A 1 108 ? -4.951 6.410 6.834 1.00 68.94 108 GLN A O 1
ATOM 889 N N . LYS A 1 109 ? -6.646 7.655 7.607 1.00 56.97 109 LYS A N 1
ATOM 890 C CA . LYS A 1 109 ? -6.544 7.266 9.026 1.00 56.97 109 LYS A CA 1
ATOM 891 C C . LYS A 1 109 ? -6.754 5.764 9.317 1.00 56.97 109 LYS A C 1
ATOM 893 O O . LYS A 1 109 ? -6.667 5.374 10.474 1.00 56.97 109 LYS A O 1
ATOM 898 N N . LYS A 1 110 ? -7.055 4.938 8.306 1.00 59.28 110 LYS A N 1
ATOM 899 C CA . LYS A 1 110 ? -7.445 3.520 8.446 1.00 59.28 110 LYS A CA 1
ATOM 900 C C . LYS A 1 110 ? -6.318 2.500 8.214 1.00 59.28 110 LYS A C 1
ATOM 902 O O . LYS A 1 110 ? -6.559 1.302 8.330 1.00 59.28 110 LYS A O 1
ATOM 907 N N . TYR A 1 111 ? -5.105 2.939 7.882 1.00 53.09 111 TYR A N 1
ATOM 908 C CA . TYR A 1 111 ? -3.981 2.025 7.671 1.00 53.09 111 TYR A CA 1
ATOM 909 C C . TYR A 1 111 ? -3.258 1.741 8.990 1.00 53.09 111 TYR A C 1
ATOM 911 O O . TYR A 1 111 ? -2.550 2.599 9.517 1.00 53.09 111 TYR A O 1
ATOM 919 N N . SER A 1 112 ? -3.408 0.529 9.519 1.00 46.09 112 SER A N 1
ATOM 920 C CA . SER A 1 112 ? -2.515 -0.006 10.544 1.00 46.09 112 SER A CA 1
ATOM 921 C C . SER A 1 112 ? -1.266 -0.556 9.850 1.00 46.09 112 SER A C 1
ATOM 923 O O . SER A 1 112 ? -1.313 -1.471 9.025 1.00 46.09 112 SER A O 1
ATOM 925 N N . HIS A 1 113 ? -0.115 0.047 10.140 1.00 49.62 113 HIS A N 1
ATOM 926 C CA . HIS A 1 113 ? 1.160 -0.513 9.710 1.00 49.62 113 HIS A CA 1
ATOM 927 C C . HIS A 1 113 ? 1.465 -1.760 10.550 1.00 49.62 113 HIS A C 1
ATOM 929 O O . HIS A 1 113 ? 1.460 -1.655 11.782 1.00 49.62 113 HIS A O 1
ATOM 935 N N . PRO A 1 114 ? 1.774 -2.916 9.937 1.00 40.59 114 PRO A N 1
ATOM 936 C CA . PRO A 1 114 ? 2.426 -3.987 10.665 1.00 40.59 114 PRO A CA 1
ATOM 937 C C . PRO A 1 114 ? 3.796 -3.457 11.092 1.00 40.59 114 PRO A C 1
ATOM 939 O O . PRO A 1 114 ? 4.627 -3.112 10.252 1.00 40.59 114 PRO A O 1
ATOM 942 N N . ARG A 1 115 ? 4.019 -3.337 12.403 1.00 32.03 115 ARG A N 1
ATOM 943 C CA . ARG A 1 115 ? 5.378 -3.252 12.939 1.00 32.03 115 ARG A CA 1
ATOM 944 C C . ARG A 1 115 ? 5.990 -4.638 12.745 1.00 32.03 115 ARG A C 1
ATOM 946 O O . ARG A 1 115 ? 5.632 -5.547 13.490 1.00 32.03 115 ARG A O 1
ATOM 953 N N . LEU A 1 116 ? 6.780 -4.791 11.683 1.00 33.03 116 LEU A N 1
ATOM 954 C CA . LEU A 1 116 ? 7.754 -5.875 11.560 1.00 33.03 116 LEU A CA 1
ATOM 955 C C . LEU A 1 116 ? 8.908 -5.615 12.530 1.00 33.03 116 LEU A C 1
ATOM 957 O O . LEU A 1 116 ? 9.271 -4.424 12.684 1.00 33.03 116 LEU A O 1
#

Nearest PDB structures (foldseek):
  8x7f-assembly1_J  TM=9.639E-01  e=1.336E-09  Escherichia coli K-12
  1lw7-assembly1_A  TM=9.709E-01  e=6.281E-07  Haemophilus influenzae
  4xsv-assembly1_A  TM=7.441E-01  e=1.104E+00  Homo sapiens
  6m5f-assembly1_A  TM=2.125E-01  e=8.775E+00  Pseudomonas aeruginosa PAO1

Sequence (116 aa):
MTKGYLSQLLNAKIKSPSAQKLEALHRFLGLEFPRRQKNIGVVFGKFYPLHTGHIYLIQRACSQVDELHIIMGYDDTRDRGLFEDSAMSQQPTVSDRLRWLLQTFKYQKKYSHPRL

Radius of gyration: 22.25 Å; Cα contacts (8 Å, |Δi|>4): 85; chains: 1; bounding box: 36×27×66 Å

Organism: Salmonella enterica I (NCBI:txid59201)

Solvent-accessible surface area (backbone atoms only — not comparable to full-atom values): 7335 Å² total; per-residue (Å²): 137,58,74,68,59,56,52,35,50,76,67,61,73,53,89,76,77,53,70,72,59,52,47,54,48,24,61,72,70,75,41,77,67,76,79,74,87,71,50,73,43,77,46,79,43,64,47,86,70,77,50,70,70,58,51,52,51,51,54,59,50,50,74,76,30,65,32,44,43,76,45,75,51,84,50,73,69,61,56,49,50,57,40,74,78,43,90,63,94,66,77,81,46,75,67,54,41,52,46,51,53,50,64,76,49,64,84,53,92,46,62,68,77,82,83,123

Secondary structure (DSSP, 8-state):
--HHHHHHHHTT--S---HHHHHHHHHHHT--SS-PPPPEEEEEE--TT--HHHHHHHHHHHTT-SEEEEEE---HHHHHHHHHTS--SSPPPHHHHHHHHHHHHTT-TT------